Protein AF-A0AAN3V6C2-F1 (afdb_monomer_lite)

Foldseek 3Di:
DDDDDDPPPPPPPDPDPDDPPVVVVVVVLVVVVVVVPDDDDDDPVRLVVVLVPDPDPVVNVLSVCCVVPVDDPVQSVVDDPVQWDPDPDDTDGNRQDPVNVVVVVLVVVVVVPDVVVNVVVVVVVVVVVVVD

Structure (mmCIF, N/CA/C/O backbone):
data_AF-A0AAN3V6C2-F1
#
_entry.id   AF-A0AAN3V6C2-F1
#
loop_
_atom_site.group_PDB
_atom_site.id
_atom_site.type_symbol
_atom_site.label_atom_id
_atom_site.label_alt_id
_atom_site.label_comp_id
_atom_site.label_asym_id
_atom_site.label_entity_id
_atom_site.label_seq_id
_atom_site.pdbx_PDB_ins_code
_atom_site.Cartn_x
_atom_site.Cartn_y
_atom_site.Cartn_z
_atom_site.occupancy
_atom_site.B_iso_or_equiv
_atom_site.auth_seq_id
_atom_site.auth_comp_id
_atom_site.auth_asym_id
_atom_site.auth_atom_id
_atom_site.pdbx_PDB_model_num
ATOM 1 N N . MET A 1 1 ? -40.087 13.010 -11.598 1.00 37.81 1 MET A N 1
ATOM 2 C CA . MET A 1 1 ? -39.331 12.611 -12.803 1.00 37.81 1 MET A CA 1
ATOM 3 C C . MET A 1 1 ? -37.865 12.597 -12.416 1.00 37.81 1 MET A C 1
ATOM 5 O O . MET A 1 1 ? -37.228 13.639 -12.393 1.00 37.81 1 MET A O 1
ATOM 9 N N . SER A 1 2 ? -37.396 11.443 -11.947 1.00 39.56 2 SER A N 1
ATOM 10 C CA . SER A 1 2 ? -36.060 11.266 -11.377 1.00 39.56 2 SER A CA 1
ATOM 11 C C . SER A 1 2 ? -35.063 11.076 -12.516 1.00 39.56 2 SER A C 1
ATOM 13 O O . SER A 1 2 ? -35.148 10.092 -13.247 1.00 39.56 2 SER A O 1
ATOM 15 N N . GLY A 1 3 ? -34.177 12.053 -12.710 1.00 49.84 3 GLY A N 1
ATOM 16 C CA . GLY A 1 3 ? -33.123 11.996 -13.718 1.00 49.84 3 GLY A CA 1
ATOM 17 C C . GLY A 1 3 ? -32.099 10.922 -13.363 1.00 49.84 3 GLY A C 1
ATOM 18 O O . GLY A 1 3 ? -31.517 10.944 -12.280 1.00 49.84 3 GLY A O 1
ATOM 19 N N . LEU A 1 4 ? -31.907 9.974 -14.275 1.00 47.06 4 LEU A N 1
ATOM 20 C CA . LEU A 1 4 ? -30.852 8.971 -14.218 1.00 47.06 4 LEU A CA 1
ATOM 21 C C . LEU A 1 4 ? -29.512 9.672 -14.469 1.00 47.06 4 LEU A C 1
ATOM 23 O O . LEU A 1 4 ? -29.220 10.078 -15.592 1.00 47.06 4 LEU A O 1
ATOM 27 N N . ILE A 1 5 ? -28.714 9.840 -13.417 1.00 54.75 5 ILE A N 1
ATOM 28 C CA . ILE A 1 5 ? -27.334 10.312 -13.534 1.00 54.75 5 ILE A CA 1
ATOM 29 C C . ILE A 1 5 ? -26.531 9.172 -14.167 1.00 54.75 5 ILE A C 1
ATOM 31 O O . ILE A 1 5 ? -26.358 8.107 -13.576 1.00 54.75 5 ILE A O 1
ATOM 35 N N . SER A 1 6 ? -26.099 9.386 -15.408 1.00 35.94 6 SER A N 1
ATOM 36 C CA . SER A 1 6 ? -25.209 8.491 -16.141 1.00 35.94 6 SER A CA 1
ATOM 37 C C . SER A 1 6 ? -23.840 8.501 -15.456 1.00 35.94 6 SER A C 1
ATOM 39 O O . SER A 1 6 ? -23.137 9.504 -15.485 1.00 35.94 6 SER A O 1
ATOM 41 N N . TYR A 1 7 ? -23.443 7.392 -14.828 1.00 46.09 7 TYR A N 1
ATOM 42 C CA . TYR A 1 7 ? -22.144 7.239 -14.147 1.00 46.09 7 TYR A CA 1
ATOM 43 C C . TYR A 1 7 ? -20.935 7.179 -15.109 1.00 46.09 7 TYR A C 1
ATOM 45 O O . TYR A 1 7 ? -19.826 6.846 -14.699 1.00 46.09 7 TYR A O 1
ATOM 53 N N . SER A 1 8 ? -21.137 7.486 -16.391 1.00 42.88 8 SER A N 1
ATOM 54 C CA . SER A 1 8 ? -20.158 7.289 -17.467 1.00 42.88 8 SER A CA 1
ATOM 55 C C . SER A 1 8 ? -19.088 8.389 -17.550 1.00 42.88 8 SER A C 1
ATOM 57 O O . SER A 1 8 ? -18.106 8.225 -18.264 1.00 42.88 8 SER A O 1
ATOM 59 N N . GLU A 1 9 ? -19.265 9.514 -16.851 1.00 43.56 9 GLU A N 1
ATOM 60 C CA . GLU A 1 9 ? -18.503 10.751 -17.107 1.00 43.56 9 GLU A CA 1
ATOM 61 C C . GLU A 1 9 ? -17.333 11.029 -16.145 1.00 43.56 9 GLU A C 1
ATOM 63 O O . GLU A 1 9 ? -16.637 12.027 -16.300 1.00 43.56 9 GLU A O 1
ATOM 68 N N . LEU A 1 10 ? -17.036 10.141 -15.187 1.00 43.34 10 LEU A N 1
ATOM 69 C CA . LEU A 1 10 ? -15.905 10.319 -14.254 1.00 43.34 10 LEU A CA 1
ATOM 70 C C . LEU A 1 10 ? -14.641 9.517 -14.611 1.00 43.34 10 LEU A C 1
ATOM 72 O O . LEU A 1 10 ? -13.819 9.239 -13.741 1.00 43.34 10 LEU A O 1
ATOM 76 N N . GLN A 1 11 ? -14.432 9.177 -15.884 1.00 44.19 11 GLN A N 1
ATOM 77 C CA . GLN A 1 11 ? -13.120 8.733 -16.380 1.00 44.19 11 GLN A CA 1
ATOM 78 C C . GLN A 1 11 ? -12.490 9.784 -17.294 1.00 44.19 11 GLN A C 1
ATOM 80 O O . GLN A 1 11 ? -12.011 9.494 -18.387 1.00 44.19 11 GLN A O 1
ATOM 85 N N . GLN A 1 12 ? -12.448 11.031 -16.828 1.00 40.16 12 GLN A N 1
ATOM 86 C CA . GLN A 1 12 ? -11.500 11.994 -17.369 1.00 40.16 12 GLN A CA 1
ATOM 87 C C . GLN A 1 12 ? -10.127 11.663 -16.774 1.00 40.16 12 GLN A C 1
ATOM 89 O O . GLN A 1 12 ? -9.825 12.013 -15.634 1.00 40.16 12 GLN A O 1
ATOM 94 N N . SER A 1 13 ? -9.307 10.935 -17.530 1.00 48.28 13 SER A N 1
ATOM 95 C CA . SER A 1 13 ? -7.895 10.707 -17.224 1.00 48.28 13 SER A CA 1
ATOM 96 C C . SER A 1 13 ? -7.176 12.056 -17.203 1.00 48.28 13 SER A C 1
ATOM 98 O O . SER A 1 13 ? -6.705 12.531 -18.236 1.00 48.28 13 SER A O 1
ATOM 100 N N . ALA A 1 14 ? -7.143 12.715 -16.043 1.00 51.09 14 ALA A N 1
ATOM 101 C CA . ALA A 1 14 ? -6.354 13.921 -15.858 1.00 51.09 14 ALA A CA 1
ATOM 102 C C . ALA A 1 14 ? -4.897 13.598 -16.238 1.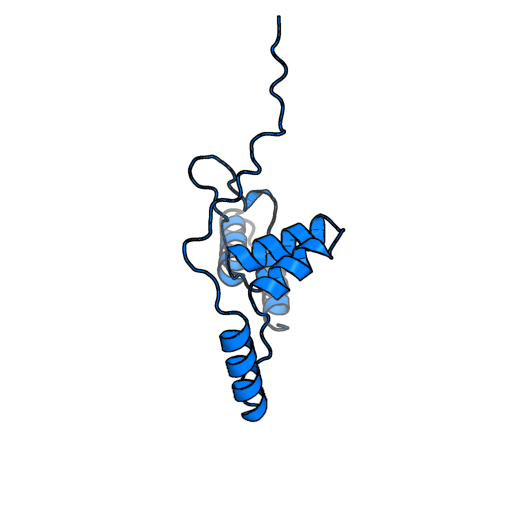00 51.09 14 ALA A C 1
ATOM 104 O O . ALA A 1 14 ? -4.360 12.596 -15.750 1.00 51.09 14 ALA A O 1
ATOM 105 N N . PRO A 1 15 ? -4.253 14.384 -17.120 1.00 49.00 15 PRO A N 1
ATOM 106 C CA . PRO A 1 15 ? -2.850 14.174 -17.429 1.00 49.00 15 PRO A CA 1
ATOM 107 C C . PRO A 1 15 ? -2.062 14.339 -16.129 1.00 49.00 15 PRO A C 1
ATOM 109 O O . PRO A 1 15 ? -2.103 15.391 -15.489 1.00 49.00 15 PRO A O 1
ATOM 112 N N . LEU A 1 16 ? -1.406 13.259 -15.699 1.00 55.44 16 LEU A N 1
ATOM 113 C CA . LEU A 1 16 ? -0.591 13.269 -14.492 1.00 55.44 16 LEU A CA 1
ATOM 114 C C . LEU A 1 16 ? 0.519 14.326 -14.674 1.00 55.44 16 LEU A C 1
ATOM 116 O O . LEU A 1 16 ? 1.190 14.302 -15.706 1.00 55.44 16 LEU A O 1
ATOM 120 N N . PRO A 1 17 ? 0.747 15.230 -13.701 1.00 60.03 17 PRO A N 1
ATOM 121 C CA . PRO A 1 17 ? 1.684 16.349 -13.847 1.00 60.03 17 PRO A CA 1
ATOM 122 C C . PRO A 1 17 ? 3.154 15.942 -14.048 1.00 60.03 17 PRO A C 1
ATOM 124 O O . PRO A 1 17 ? 3.994 16.793 -14.322 1.00 60.03 17 PRO A O 1
ATOM 127 N N . VAL A 1 18 ? 3.481 14.653 -13.924 1.00 60.00 18 VAL A N 1
ATOM 128 C CA . VAL A 1 18 ? 4.810 14.102 -14.186 1.00 60.00 18 VAL A CA 1
ATOM 129 C C . VAL A 1 18 ? 4.642 12.852 -15.042 1.00 60.00 18 VAL A C 1
ATOM 131 O O . VAL A 1 18 ? 4.146 11.827 -14.571 1.00 60.00 18 VAL A O 1
ATOM 134 N N . ALA A 1 19 ? 5.070 12.922 -16.303 1.00 65.31 19 ALA A N 1
ATOM 135 C CA . ALA A 1 19 ? 5.327 11.723 -17.083 1.00 65.31 19 ALA A CA 1
ATOM 136 C C . ALA A 1 19 ? 6.469 10.968 -16.390 1.00 65.31 19 ALA A C 1
ATOM 138 O O . ALA A 1 19 ? 7.598 11.453 -16.335 1.00 65.31 19 ALA A O 1
ATOM 139 N N . ILE A 1 20 ? 6.167 9.818 -15.787 1.00 70.69 20 ILE A N 1
ATOM 140 C CA . ILE A 1 20 ? 7.194 8.963 -15.192 1.00 70.69 20 ILE A CA 1
ATOM 141 C C . ILE A 1 20 ? 8.086 8.485 -16.338 1.00 70.69 20 ILE A C 1
ATOM 143 O O . ILE A 1 20 ? 7.620 7.744 -17.205 1.00 70.69 20 ILE A O 1
ATOM 147 N N . ASP A 1 21 ? 9.355 8.895 -16.334 1.00 84.44 21 ASP A N 1
ATOM 148 C CA . ASP A 1 21 ? 10.363 8.394 -17.267 1.00 84.44 21 ASP A CA 1
ATOM 149 C C . ASP A 1 21 ? 10.699 6.932 -16.925 1.00 84.44 21 ASP A C 1
ATOM 151 O O . ASP A 1 21 ? 11.639 6.602 -16.195 1.00 84.44 21 ASP A O 1
ATOM 155 N N . TYR A 1 22 ? 9.828 6.039 -17.391 1.00 83.88 22 TYR A N 1
ATOM 156 C CA . TYR A 1 22 ? 9.890 4.605 -17.152 1.00 83.88 22 TYR A CA 1
ATOM 157 C C . TYR A 1 22 ? 11.216 3.956 -17.586 1.00 83.88 22 TYR A C 1
ATOM 159 O O . TYR A 1 22 ? 11.762 3.189 -16.785 1.00 83.88 22 TYR A O 1
ATOM 167 N N . PRO A 1 23 ? 11.783 4.233 -18.782 1.00 86.50 23 PRO A N 1
ATOM 168 C CA . PRO A 1 23 ? 13.056 3.630 -19.170 1.00 86.50 23 PRO A CA 1
ATOM 169 C C . PRO A 1 23 ? 14.215 4.076 -18.268 1.00 86.50 23 PRO A C 1
ATOM 171 O O . PRO A 1 23 ? 15.048 3.240 -17.910 1.00 86.50 23 PRO A O 1
ATOM 174 N N . ALA A 1 24 ? 14.245 5.335 -17.818 1.00 88.44 24 ALA A N 1
ATOM 175 C CA . ALA A 1 24 ? 15.254 5.786 -16.859 1.00 88.44 24 ALA A CA 1
ATOM 176 C C . ALA A 1 24 ? 15.118 5.072 -15.505 1.00 88.44 24 ALA A C 1
ATOM 178 O O . ALA A 1 24 ? 16.104 4.574 -14.957 1.00 88.44 24 ALA A O 1
ATOM 179 N N . ALA A 1 25 ? 13.894 4.940 -14.984 1.00 88.00 25 ALA A N 1
ATOM 180 C CA . ALA A 1 25 ? 13.641 4.217 -13.736 1.00 88.00 25 ALA A CA 1
ATOM 181 C C . ALA A 1 25 ? 14.036 2.729 -13.825 1.00 88.00 25 ALA A C 1
ATOM 183 O O . ALA A 1 25 ? 14.572 2.160 -12.867 1.00 88.00 25 ALA A O 1
ATOM 184 N N . LEU A 1 26 ? 13.819 2.102 -14.986 1.00 88.94 26 LEU A N 1
ATOM 185 C CA . LEU A 1 26 ? 14.235 0.729 -15.259 1.00 88.94 26 LEU A CA 1
ATOM 186 C C . LEU A 1 26 ? 15.764 0.584 -15.258 1.00 88.94 26 LEU A C 1
ATOM 188 O O . LEU A 1 26 ? 16.280 -0.344 -14.630 1.00 88.94 26 LEU A O 1
ATOM 192 N N . ALA A 1 27 ? 16.478 1.505 -15.910 1.00 89.56 27 ALA A N 1
ATOM 193 C CA . ALA A 1 27 ? 17.938 1.516 -15.943 1.00 89.56 27 ALA A CA 1
ATOM 194 C C . ALA A 1 27 ? 18.534 1.686 -14.535 1.00 89.56 27 ALA A C 1
ATOM 196 O O . ALA A 1 27 ? 19.423 0.930 -14.143 1.00 89.56 27 ALA A O 1
ATOM 197 N N . LEU A 1 28 ? 17.989 2.605 -13.729 1.00 87.38 28 LEU A N 1
ATOM 198 C CA . LEU A 1 28 ? 18.416 2.804 -12.339 1.00 87.38 28 LEU A CA 1
ATOM 199 C C . LEU A 1 28 ? 18.220 1.546 -11.488 1.00 87.38 28 LEU A C 1
ATOM 201 O O . LEU A 1 28 ? 19.105 1.179 -10.715 1.00 87.38 28 LEU A O 1
ATOM 205 N N . ARG A 1 29 ? 17.098 0.838 -11.662 1.00 88.94 29 ARG A N 1
ATOM 206 C CA . ARG A 1 29 ? 16.872 -0.446 -10.987 1.00 88.94 29 ARG A CA 1
ATOM 207 C C . ARG A 1 29 ? 17.915 -1.482 -11.397 1.00 88.94 29 ARG A C 1
ATOM 209 O O . ARG A 1 29 ? 18.430 -2.186 -10.536 1.00 88.94 29 ARG A O 1
ATOM 216 N N . GLN A 1 30 ? 18.239 -1.583 -12.686 1.00 88.19 30 GLN A N 1
ATOM 217 C CA . GLN A 1 30 ? 19.270 -2.509 -13.166 1.00 88.19 30 GLN A CA 1
ATOM 218 C C . GLN A 1 30 ? 20.639 -2.184 -12.553 1.00 88.19 30 GLN A C 1
ATOM 220 O O . GLN A 1 30 ? 21.314 -3.086 -12.064 1.00 88.19 30 GLN A O 1
ATOM 225 N N . MET A 1 31 ? 21.005 -0.903 -12.475 1.00 87.50 31 MET A N 1
ATOM 226 C CA . MET A 1 31 ? 22.228 -0.460 -11.796 1.00 87.50 31 MET A CA 1
ATOM 227 C C . MET A 1 31 ? 22.221 -0.803 -10.297 1.00 87.50 31 MET A C 1
ATOM 229 O O . MET A 1 31 ? 23.219 -1.291 -9.767 1.00 87.50 31 MET A O 1
ATOM 233 N N . ALA A 1 32 ? 21.091 -0.607 -9.613 1.00 85.81 32 ALA A N 1
ATOM 234 C CA . ALA A 1 32 ? 20.943 -0.940 -8.196 1.00 85.81 32 ALA A CA 1
ATOM 235 C C . ALA A 1 32 ? 21.008 -2.456 -7.932 1.00 85.81 32 ALA A C 1
ATOM 237 O O . ALA A 1 32 ? 21.588 -2.886 -6.933 1.00 85.81 32 ALA A O 1
ATOM 238 N N . LEU A 1 33 ? 20.466 -3.278 -8.838 1.00 84.75 33 LEU A N 1
ATOM 239 C CA . LEU A 1 33 ? 20.546 -4.739 -8.758 1.00 84.75 33 LEU A CA 1
ATOM 240 C C . LEU A 1 33 ? 21.988 -5.242 -8.888 1.00 84.75 33 LEU A C 1
ATOM 242 O O . LEU A 1 33 ? 22.354 -6.178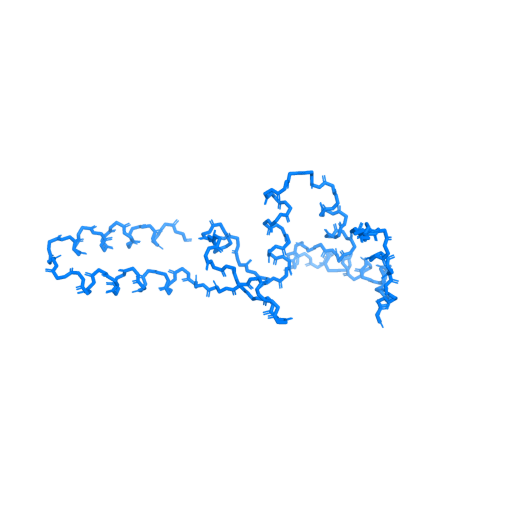 -8.181 1.00 84.75 33 LEU A O 1
ATOM 246 N N . ILE A 1 34 ? 22.815 -4.596 -9.720 1.00 85.38 34 ILE A N 1
ATOM 247 C CA . ILE A 1 34 ? 24.248 -4.918 -9.851 1.00 85.38 34 ILE A CA 1
ATOM 248 C C . ILE A 1 34 ? 24.987 -4.686 -8.525 1.00 85.38 34 ILE A C 1
ATOM 250 O O . ILE A 1 34 ? 25.882 -5.452 -8.176 1.00 85.38 34 ILE A O 1
ATOM 254 N N . GLN A 1 35 ? 24.600 -3.667 -7.749 1.00 80.75 35 GLN A N 1
ATOM 255 C CA . GLN A 1 35 ? 25.202 -3.412 -6.437 1.00 80.75 35 GLN A CA 1
ATOM 256 C C . GLN A 1 35 ? 24.769 -4.418 -5.360 1.00 80.75 35 GLN A C 1
ATOM 258 O O . GLN A 1 35 ? 25.454 -4.525 -4.344 1.00 80.75 35 GLN A O 1
ATOM 263 N N . GLY A 1 36 ? 23.645 -5.126 -5.535 1.00 75.88 36 GLY A N 1
ATOM 264 C CA . GLY A 1 36 ? 23.181 -6.216 -4.661 1.00 75.88 36 GLY A CA 1
ATOM 265 C C . GLY A 1 36 ? 22.822 -5.836 -3.215 1.00 75.88 36 GLY A C 1
ATOM 266 O O . GLY A 1 36 ? 22.365 -6.685 -2.456 1.00 75.88 36 GLY A O 1
ATOM 267 N N . LYS A 1 37 ? 23.018 -4.573 -2.818 1.00 77.38 37 LYS A N 1
ATOM 268 C CA . LYS A 1 37 ? 22.822 -4.074 -1.445 1.00 77.38 37 LYS A CA 1
ATOM 269 C C . LYS A 1 37 ? 21.411 -3.557 -1.166 1.00 77.38 37 LYS A C 1
ATOM 271 O O . LYS A 1 37 ? 21.073 -3.339 -0.007 1.00 77.38 37 LYS A O 1
ATOM 276 N N . LEU A 1 38 ? 20.608 -3.321 -2.203 1.00 79.50 38 LEU A N 1
ATOM 277 C CA . LEU A 1 38 ? 19.290 -2.702 -2.074 1.00 79.50 38 LEU A CA 1
ATOM 278 C C . LEU A 1 38 ? 18.177 -3.763 -2.159 1.00 79.50 38 LEU A C 1
ATOM 280 O O . LEU A 1 38 ? 18.254 -4.653 -3.012 1.00 79.50 38 LEU A O 1
ATOM 284 N N . PRO A 1 39 ? 17.132 -3.687 -1.313 1.00 80.25 39 PRO A N 1
ATOM 285 C CA . PRO A 1 39 ? 15.969 -4.552 -1.442 1.00 80.25 39 PRO A CA 1
ATOM 286 C C . PRO A 1 39 ? 15.288 -4.364 -2.801 1.00 80.25 39 PRO A C 1
ATOM 288 O O . PRO A 1 39 ? 15.275 -3.277 -3.377 1.00 80.25 39 PRO A O 1
ATOM 291 N N . LYS A 1 40 ? 14.694 -5.444 -3.312 1.00 85.56 40 LYS A N 1
ATOM 292 C CA . LYS A 1 40 ? 13.943 -5.433 -4.571 1.00 85.56 40 LYS A CA 1
ATOM 293 C C . LYS A 1 40 ? 12.664 -4.617 -4.383 1.00 85.56 40 LYS A C 1
ATOM 295 O O . LYS A 1 40 ? 11.854 -4.944 -3.521 1.00 85.56 40 LYS A O 1
ATOM 300 N N . TYR A 1 41 ? 12.482 -3.587 -5.202 1.00 85.06 41 TYR A N 1
ATOM 301 C CA . TYR A 1 41 ? 11.302 -2.725 -5.192 1.00 85.06 41 TYR A CA 1
ATOM 302 C C . TYR A 1 41 ? 10.585 -2.757 -6.547 1.00 85.06 41 TYR A C 1
ATOM 304 O O . TYR A 1 41 ? 11.193 -3.042 -7.584 1.00 85.06 41 TYR A O 1
ATOM 312 N N . LEU A 1 42 ? 9.281 -2.478 -6.518 1.00 84.50 42 LEU A N 1
ATOM 313 C CA . LEU A 1 42 ? 8.425 -2.379 -7.701 1.00 84.50 42 LEU A CA 1
ATOM 314 C C . LEU A 1 42 ? 8.332 -0.924 -8.165 1.00 84.50 42 LEU A C 1
ATOM 316 O O . LEU A 1 42 ? 8.300 -0.004 -7.347 1.00 84.50 42 LEU A O 1
ATOM 320 N N . LEU A 1 43 ? 8.273 -0.717 -9.479 1.00 87.50 43 LEU A N 1
ATOM 321 C CA . LEU A 1 43 ? 8.034 0.606 -10.061 1.00 87.50 43 LEU A CA 1
ATOM 322 C C . LEU A 1 43 ? 6.540 0.959 -10.015 1.00 87.50 43 LEU A C 1
ATOM 324 O O . LEU A 1 43 ? 5.688 0.075 -10.046 1.00 87.50 43 LEU A O 1
ATOM 328 N N . ALA A 1 44 ? 6.200 2.251 -10.019 1.00 84.25 44 ALA A N 1
ATOM 329 C CA . ALA A 1 44 ? 4.802 2.697 -9.962 1.00 84.25 44 ALA A CA 1
ATOM 330 C C . ALA A 1 44 ? 3.892 2.081 -11.058 1.00 84.25 44 ALA A C 1
ATOM 332 O O . ALA A 1 44 ? 2.785 1.649 -10.727 1.00 84.25 44 ALA A O 1
ATOM 333 N N . PRO A 1 45 ? 4.333 1.927 -12.327 1.00 84.00 45 PRO A N 1
ATOM 334 C CA . PRO A 1 45 ? 3.538 1.228 -13.341 1.00 84.00 45 PRO A CA 1
ATOM 335 C C . PRO A 1 45 ? 3.342 -0.265 -13.044 1.00 84.00 45 PRO A C 1
ATOM 337 O O . PRO A 1 45 ? 2.286 -0.816 -13.338 1.00 84.00 45 PRO A O 1
ATOM 340 N N . GLU A 1 46 ? 4.331 -0.917 -12.428 1.00 87.50 46 GLU A N 1
ATOM 341 C CA . GLU A 1 46 ? 4.257 -2.334 -12.052 1.00 87.50 46 GLU A CA 1
ATOM 342 C C . GLU A 1 46 ? 3.284 -2.542 -10.882 1.00 87.50 46 GLU A C 1
ATOM 344 O O . GLU A 1 46 ? 2.520 -3.503 -10.884 1.00 87.50 46 GLU A O 1
ATOM 349 N N . VAL A 1 47 ? 3.248 -1.615 -9.917 1.00 85.81 47 VAL A N 1
ATOM 350 C CA . VAL A 1 47 ? 2.269 -1.631 -8.816 1.00 85.81 47 VAL A CA 1
ATOM 351 C C . VAL A 1 47 ? 0.847 -1.397 -9.334 1.00 85.81 47 VAL A C 1
ATOM 353 O O . VAL A 1 47 ? -0.084 -2.089 -8.922 1.00 85.81 47 VAL A O 1
ATOM 356 N N . SER A 1 48 ? 0.673 -0.477 -10.286 1.00 84.00 48 SER A N 1
ATOM 357 C CA . SER A 1 48 ? -0.622 -0.247 -10.941 1.00 84.00 48 SER A CA 1
ATOM 358 C C . SER A 1 48 ? -1.099 -1.489 -11.706 1.00 84.00 48 SER A C 1
ATOM 360 O O . SER A 1 48 ? -2.243 -1.924 -11.554 1.00 84.00 48 SER A O 1
ATOM 362 N N . ALA A 1 49 ? -0.198 -2.131 -12.457 1.00 86.94 49 ALA A N 1
ATOM 363 C CA . ALA A 1 49 ? -0.485 -3.396 -13.124 1.00 86.94 49 ALA A CA 1
ATOM 364 C C . ALA A 1 49 ? -0.847 -4.499 -12.115 1.00 86.94 49 ALA A C 1
ATOM 366 O O . ALA A 1 49 ? -1.830 -5.210 -12.311 1.00 86.94 49 ALA A O 1
ATOM 367 N N . LEU A 1 50 ? -0.120 -4.606 -10.997 1.00 86.88 50 LEU A N 1
ATOM 368 C CA . LEU A 1 50 ? -0.423 -5.558 -9.926 1.00 86.88 50 LEU A CA 1
ATOM 369 C C . LEU A 1 50 ? -1.840 -5.355 -9.372 1.00 86.88 50 LEU A C 1
ATOM 371 O O . LEU A 1 50 ? -2.582 -6.321 -9.221 1.00 86.88 50 LEU A O 1
ATOM 375 N N . HIS A 1 51 ? -2.247 -4.109 -9.119 1.00 84.00 51 HIS A N 1
ATOM 376 C CA . HIS A 1 51 ? -3.612 -3.808 -8.683 1.00 84.00 51 HIS A CA 1
ATOM 377 C C . HIS A 1 51 ? -4.667 -4.244 -9.707 1.00 84.00 51 HIS A C 1
ATOM 379 O O . HIS A 1 51 ? -5.729 -4.732 -9.315 1.00 84.00 51 HIS A O 1
ATOM 385 N N . HIS A 1 52 ? -4.380 -4.097 -11.004 1.00 84.94 52 HIS A N 1
ATOM 386 C CA . HIS A 1 52 ? -5.270 -4.535 -12.077 1.00 84.94 52 HIS A CA 1
ATOM 387 C C . HIS A 1 52 ? -5.414 -6.065 -12.123 1.00 84.94 52 HIS A C 1
ATOM 389 O O . HIS A 1 52 ? -6.533 -6.570 -12.221 1.00 84.94 52 HIS A O 1
ATOM 395 N N . TYR A 1 53 ? -4.307 -6.802 -11.981 1.00 87.38 53 TYR A N 1
ATOM 396 C CA . TYR A 1 53 ? -4.283 -8.266 -12.073 1.00 87.38 53 TYR A CA 1
ATOM 397 C C . TYR A 1 53 ? -4.840 -9.004 -10.852 1.00 87.38 53 TYR A C 1
ATOM 399 O O . TYR A 1 53 ? -5.088 -10.201 -10.948 1.00 87.38 53 TYR A O 1
ATOM 407 N N . VAL A 1 54 ? -5.042 -8.339 -9.710 1.00 88.31 54 VAL A N 1
ATOM 408 C CA . VAL A 1 54 ? -5.626 -8.958 -8.509 1.00 88.31 54 VAL A CA 1
ATOM 409 C C . VAL A 1 54 ? -7.153 -8.831 -8.563 1.00 88.31 54 VAL A C 1
ATOM 411 O O . VAL A 1 54 ? -7.657 -7.727 -8.328 1.00 88.31 54 VAL A O 1
ATOM 414 N N . PRO A 1 55 ? -7.914 -9.907 -8.860 1.00 83.44 55 PRO A N 1
ATOM 415 C CA . PRO A 1 55 ? -9.374 -9.839 -8.945 1.00 83.44 55 PRO A CA 1
ATOM 416 C C . PRO A 1 55 ? -10.041 -9.810 -7.562 1.00 83.44 55 PRO A C 1
ATOM 418 O O . PRO A 1 55 ? -11.151 -9.303 -7.423 1.00 83.44 55 PRO A O 1
ATOM 421 N N . ASP A 1 56 ? -9.365 -10.325 -6.530 1.00 90.81 56 ASP A N 1
ATOM 422 C CA . ASP A 1 56 ? -9.903 -10.404 -5.174 1.00 90.81 56 ASP A CA 1
ATOM 423 C C . ASP A 1 56 ? -10.021 -9.017 -4.536 1.00 90.81 56 ASP A C 1
ATOM 425 O O . ASP A 1 56 ? -9.014 -8.354 -4.265 1.00 90.81 56 ASP A O 1
ATOM 429 N N . LEU A 1 57 ? -11.250 -8.613 -4.205 1.00 88.19 57 LEU A N 1
ATOM 430 C CA . LEU A 1 57 ? -11.535 -7.305 -3.609 1.00 88.19 57 LEU A CA 1
ATOM 431 C C . LEU A 1 57 ? -10.756 -7.074 -2.308 1.00 88.19 57 LEU A C 1
ATOM 433 O O . LEU A 1 57 ? -10.172 -6.010 -2.124 1.00 88.19 57 LEU A O 1
ATOM 437 N N . HIS A 1 58 ? -10.703 -8.073 -1.422 1.00 86.69 58 HIS A N 1
ATOM 438 C CA . HIS A 1 58 ? -10.007 -7.947 -0.139 1.00 86.69 58 HIS A CA 1
ATOM 439 C C . HIS A 1 58 ? -8.497 -7.732 -0.320 1.00 86.69 58 HIS A C 1
ATOM 441 O O . HIS A 1 58 ? -7.905 -6.861 0.314 1.00 86.69 58 HIS A O 1
ATOM 447 N N . ARG A 1 59 ? -7.874 -8.477 -1.242 1.00 88.19 59 ARG A N 1
ATOM 448 C CA . ARG A 1 59 ? -6.440 -8.347 -1.542 1.00 88.19 59 ARG A CA 1
ATOM 449 C C . ARG A 1 59 ? -6.142 -7.018 -2.227 1.00 88.19 59 ARG A C 1
ATOM 451 O O . ARG A 1 59 ? -5.171 -6.357 -1.876 1.00 88.19 59 ARG A O 1
ATOM 458 N N . ARG A 1 60 ? -7.007 -6.591 -3.151 1.00 88.50 60 ARG A N 1
ATOM 459 C CA . ARG A 1 60 ? -6.909 -5.286 -3.812 1.00 88.50 60 ARG A CA 1
ATOM 460 C C . ARG A 1 60 ? -7.044 -4.136 -2.811 1.00 88.50 60 ARG A C 1
ATOM 462 O O . ARG A 1 60 ? -6.271 -3.188 -2.882 1.00 88.50 60 ARG A O 1
ATOM 469 N N . MET A 1 61 ? -7.968 -4.235 -1.855 1.00 88.81 61 MET A N 1
ATOM 470 C CA . MET A 1 61 ? -8.147 -3.247 -0.787 1.00 88.81 61 MET A CA 1
ATOM 471 C C . MET A 1 61 ? -6.926 -3.176 0.136 1.00 88.81 61 MET A C 1
ATOM 473 O O . MET A 1 61 ? -6.479 -2.080 0.473 1.00 88.81 61 MET A O 1
ATOM 477 N N . LEU A 1 62 ? -6.356 -4.325 0.514 1.00 88.38 62 LEU A N 1
ATOM 478 C CA . LEU A 1 62 ? -5.134 -4.380 1.315 1.00 88.38 62 LEU A CA 1
ATOM 479 C C . LEU A 1 62 ? -3.960 -3.718 0.582 1.00 88.38 62 LEU A C 1
ATOM 481 O O . LEU A 1 62 ? -3.308 -2.846 1.147 1.00 88.38 62 LEU A O 1
ATOM 485 N N . LEU A 1 63 ? -3.729 -4.082 -0.684 1.00 88.38 63 LEU A N 1
ATOM 486 C CA . LEU A 1 63 ? -2.668 -3.499 -1.512 1.00 88.38 63 LEU A CA 1
ATOM 487 C C . LEU A 1 63 ? -2.857 -1.991 -1.712 1.00 88.38 63 LEU A C 1
ATOM 489 O O . LEU A 1 63 ? -1.907 -1.232 -1.551 1.00 88.38 63 LEU A O 1
ATOM 493 N N . ALA A 1 64 ? -4.088 -1.542 -1.967 1.00 87.75 64 ALA A N 1
ATOM 494 C CA . ALA A 1 64 ? -4.409 -0.121 -2.059 1.00 87.75 64 ALA A CA 1
ATOM 495 C C . ALA A 1 64 ? -4.152 0.623 -0.752 1.00 87.75 64 ALA A C 1
ATOM 497 O O . ALA A 1 64 ? -3.588 1.712 -0.772 1.00 87.75 64 ALA A O 1
ATOM 498 N N . THR A 1 65 ? -4.509 0.028 0.383 1.00 88.69 65 THR A N 1
ATOM 499 C CA . THR A 1 65 ? -4.240 0.628 1.692 1.00 88.69 65 THR A CA 1
ATOM 500 C C . THR A 1 65 ? -2.737 0.734 1.934 1.00 88.69 65 THR A C 1
ATOM 502 O O . THR A 1 65 ? -2.261 1.813 2.264 1.00 88.69 65 THR A O 1
ATOM 505 N N . LEU A 1 66 ? -1.984 -0.343 1.687 1.00 88.56 66 LEU A N 1
ATOM 506 C CA . LEU A 1 66 ? -0.523 -0.367 1.806 1.00 88.56 66 LEU A CA 1
ATOM 507 C C . LEU A 1 66 ? 0.144 0.690 0.923 1.00 88.56 66 LEU A C 1
ATOM 509 O O . LEU A 1 66 ? 1.013 1.415 1.396 1.00 88.56 66 LEU A O 1
ATOM 513 N N . TRP A 1 67 ? -0.272 0.797 -0.338 1.00 86.31 67 TRP A N 1
ATOM 514 C CA . TRP A 1 67 ? 0.291 1.759 -1.282 1.00 86.31 67 TRP A CA 1
ATOM 515 C C . TRP A 1 67 ? -0.036 3.210 -0.914 1.00 86.31 67 TRP A C 1
ATOM 517 O O . TRP A 1 67 ? 0.816 4.084 -1.031 1.00 86.31 67 TRP A O 1
ATOM 527 N N . ASN A 1 68 ? -1.256 3.469 -0.438 1.00 86.31 68 ASN A N 1
ATOM 528 C CA . ASN A 1 68 ? -1.702 4.824 -0.123 1.00 86.31 68 ASN A CA 1
ATOM 529 C C . ASN A 1 68 ? -1.164 5.343 1.220 1.00 86.31 68 ASN A C 1
ATOM 531 O O . ASN A 1 68 ? -0.984 6.549 1.365 1.00 86.31 68 ASN A O 1
ATOM 535 N N . THR A 1 69 ? -0.932 4.470 2.208 1.00 83.81 69 THR A N 1
ATOM 536 C CA . THR A 1 69 ? -0.512 4.882 3.563 1.00 83.81 69 THR A CA 1
ATOM 537 C C . THR A 1 69 ? 0.899 4.446 3.950 1.00 83.81 69 THR A C 1
ATOM 539 O O . THR A 1 69 ? 1.376 4.856 5.005 1.00 83.81 69 THR A O 1
ATOM 542 N N . TYR A 1 70 ? 1.576 3.644 3.122 1.00 85.94 70 TYR A N 1
ATOM 543 C CA . TYR A 1 70 ? 2.914 3.094 3.387 1.00 85.94 70 TYR A CA 1
ATOM 544 C C . TYR A 1 70 ? 3.028 2.366 4.739 1.00 85.94 70 TYR A C 1
ATOM 546 O O . TYR A 1 70 ? 4.072 2.386 5.391 1.00 85.94 70 TYR A O 1
ATOM 554 N N . ILE A 1 71 ? 1.942 1.727 5.180 1.00 85.75 71 ILE A N 1
ATOM 555 C CA . ILE A 1 71 ? 1.884 1.013 6.458 1.00 85.75 71 ILE A CA 1
ATOM 556 C C . ILE A 1 71 ? 2.609 -0.345 6.397 1.00 85.75 71 ILE A C 1
ATOM 558 O O . ILE A 1 71 ? 2.639 -1.016 5.366 1.00 85.75 71 ILE A O 1
ATOM 562 N N . CYS A 1 72 ? 3.164 -0.796 7.525 1.00 85.19 72 CYS A N 1
ATOM 563 C CA . CYS A 1 72 ? 3.699 -2.150 7.664 1.00 85.19 72 CYS A CA 1
ATOM 564 C C . CYS A 1 72 ? 2.590 -3.211 7.581 1.00 85.19 72 CYS A C 1
ATOM 566 O O . CYS A 1 72 ? 1.518 -3.055 8.167 1.00 85.19 72 CYS A O 1
ATOM 568 N N . ILE A 1 73 ? 2.875 -4.346 6.936 1.00 86.00 73 ILE A N 1
ATOM 569 C CA . ILE A 1 73 ? 1.896 -5.426 6.715 1.00 86.00 73 ILE A CA 1
ATOM 570 C C . ILE A 1 73 ? 1.235 -5.929 8.009 1.00 86.00 73 ILE A C 1
ATOM 572 O O . ILE A 1 73 ? 0.025 -6.131 8.044 1.00 86.00 73 ILE A O 1
ATOM 576 N N . ASN A 1 74 ? 2.002 -6.061 9.093 1.00 85.81 74 ASN A N 1
ATOM 577 C CA . ASN A 1 74 ? 1.489 -6.537 10.381 1.00 85.81 74 ASN A CA 1
ATOM 578 C C . ASN A 1 74 ? 0.474 -5.563 10.994 1.00 85.81 74 ASN A C 1
ATOM 580 O O . ASN A 1 74 ? -0.477 -5.981 11.649 1.00 85.81 74 ASN A O 1
ATOM 584 N N . GLU A 1 75 ? 0.659 -4.263 10.769 1.00 82.25 75 GLU A N 1
ATOM 585 C CA . GLU A 1 75 ? -0.281 -3.240 11.220 1.00 82.25 75 GLU A CA 1
ATOM 586 C C . GLU A 1 75 ? -1.489 -3.167 10.284 1.00 82.25 75 GLU A C 1
ATOM 588 O O . GLU A 1 75 ? -2.614 -3.029 10.759 1.00 82.25 75 GLU A O 1
ATOM 593 N N . ALA A 1 76 ? -1.273 -3.350 8.977 1.00 85.44 76 ALA A N 1
ATOM 594 C CA . ALA A 1 76 ? -2.329 -3.377 7.970 1.00 85.44 76 ALA A CA 1
ATOM 595 C C . ALA A 1 76 ? -3.335 -4.507 8.218 1.00 85.44 76 ALA A C 1
ATOM 597 O O . ALA A 1 76 ? -4.539 -4.288 8.138 1.00 85.44 76 ALA A O 1
ATOM 598 N N . LEU A 1 77 ? -2.848 -5.702 8.565 1.00 84.69 77 LEU A N 1
ATOM 599 C CA . LEU A 1 77 ? -3.689 -6.861 8.878 1.00 84.69 77 LEU A CA 1
ATOM 600 C C . LEU A 1 77 ? -4.523 -6.669 10.146 1.00 84.69 77 LEU A C 1
ATOM 602 O O . LEU A 1 77 ? -5.566 -7.297 10.299 1.00 84.69 77 LEU A O 1
ATOM 606 N N . ALA A 1 78 ? -4.069 -5.810 11.056 1.00 83.56 78 ALA A N 1
ATOM 607 C CA . ALA A 1 78 ? -4.805 -5.492 12.264 1.00 83.56 78 ALA A CA 1
ATOM 608 C C . ALA A 1 78 ? -5.859 -4.390 12.034 1.00 83.56 78 ALA A C 1
ATOM 610 O O . ALA A 1 78 ? -6.668 -4.141 12.931 1.00 83.56 78 ALA A O 1
ATOM 611 N N . LEU A 1 79 ? -5.856 -3.701 10.885 1.00 83.44 79 LEU A N 1
ATOM 612 C CA . LEU A 1 79 ? -6.828 -2.647 10.594 1.00 83.44 79 LEU A CA 1
ATOM 613 C C . LEU A 1 79 ? -8.242 -3.215 10.490 1.00 83.44 79 LEU A C 1
ATOM 615 O O . LEU A 1 79 ? -8.497 -4.253 9.883 1.00 83.44 79 LEU A O 1
ATOM 619 N N . THR A 1 80 ? -9.175 -2.478 11.071 1.00 82.62 80 THR A N 1
ATOM 620 C CA . THR A 1 80 ? -10.606 -2.775 11.035 1.00 82.62 80 THR A CA 1
ATOM 621 C C . THR A 1 80 ? -11.350 -1.654 10.325 1.00 82.62 80 THR A C 1
ATOM 623 O O . THR A 1 80 ? -10.818 -0.559 10.158 1.00 82.62 80 THR A O 1
ATOM 626 N N . LEU A 1 81 ? -12.601 -1.893 9.922 1.00 80.62 81 LEU A N 1
ATOM 627 C CA . LEU A 1 81 ? -13.406 -0.881 9.227 1.00 80.62 81 LEU A CA 1
ATOM 628 C C . LEU A 1 81 ? -13.557 0.419 10.041 1.00 80.62 81 LEU A C 1
ATOM 630 O O . LEU A 1 81 ? -13.598 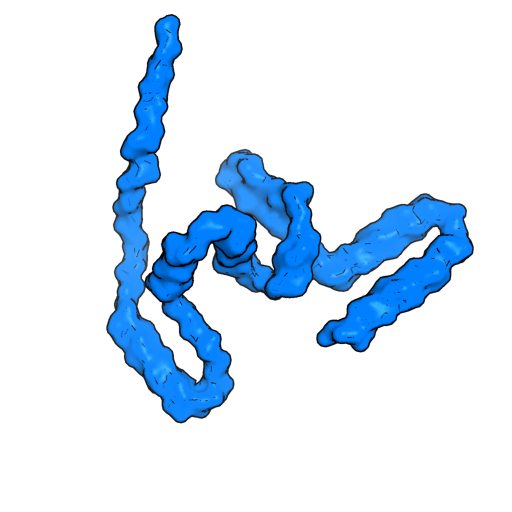1.494 9.455 1.00 80.62 81 LEU A O 1
ATOM 634 N N . SER A 1 82 ? -13.578 0.339 11.378 1.00 84.00 82 SER A N 1
ATOM 635 C CA . SER A 1 82 ? -13.660 1.513 12.261 1.00 84.00 82 SER A CA 1
ATOM 636 C C . SER A 1 82 ? -12.424 2.413 12.227 1.00 84.00 82 SER A C 1
ATOM 638 O O . SER A 1 82 ? -12.497 3.547 12.690 1.00 84.00 82 SER A O 1
ATOM 640 N N . ASP A 1 83 ? -11.303 1.924 11.695 1.00 85.56 83 ASP A N 1
ATOM 641 C CA . ASP A 1 83 ? -10.070 2.701 11.551 1.00 85.56 83 ASP A CA 1
ATOM 642 C C . ASP A 1 83 ? -10.090 3.586 10.285 1.00 85.56 83 ASP A C 1
ATOM 644 O O . ASP A 1 83 ? -9.221 4.444 10.118 1.00 85.56 83 ASP A O 1
ATOM 648 N N . PHE A 1 84 ? -11.073 3.406 9.392 1.00 85.06 84 PHE A N 1
ATOM 649 C CA . PHE A 1 84 ? -11.217 4.177 8.157 1.00 85.06 84 PHE A CA 1
ATOM 650 C C . PHE A 1 84 ? -12.284 5.262 8.313 1.00 85.06 84 PHE A C 1
ATOM 652 O O . PHE A 1 84 ? -13.471 4.974 8.458 1.00 85.06 84 PHE A O 1
ATOM 659 N N . SER A 1 85 ? -11.873 6.525 8.203 1.00 86.62 85 SER A N 1
ATOM 660 C CA . SER A 1 85 ? -12.792 7.649 8.048 1.00 86.62 85 SER A CA 1
ATOM 661 C C . SER A 1 85 ? -12.845 8.031 6.575 1.00 86.62 85 SER A C 1
ATOM 663 O O . SER A 1 85 ? -11.930 8.664 6.053 1.00 86.62 85 SER A O 1
ATOM 665 N N . LEU A 1 86 ? -13.909 7.620 5.886 1.00 83.81 86 LEU A N 1
ATOM 666 C CA . LEU A 1 86 ? -14.117 7.902 4.459 1.00 83.81 86 LEU A CA 1
ATOM 667 C C . LEU A 1 86 ? -15.019 9.124 4.224 1.00 83.81 86 LEU A C 1
ATOM 669 O O . LEU A 1 86 ? -15.634 9.256 3.168 1.00 83.81 86 LEU A O 1
ATOM 673 N N . VAL A 1 87 ? -15.127 10.009 5.218 1.00 85.62 87 VAL A N 1
ATOM 674 C CA . VAL A 1 87 ? -15.994 11.188 5.143 1.00 85.62 87 VAL A CA 1
ATOM 675 C C . VAL A 1 87 ? -15.301 12.284 4.314 1.00 85.62 87 VAL A C 1
ATOM 677 O O . VAL A 1 87 ? -14.158 12.637 4.613 1.00 85.62 87 VAL A O 1
ATOM 680 N N . PRO A 1 88 ? -15.959 12.844 3.280 1.00 82.44 88 PRO A N 1
ATOM 681 C CA . PRO A 1 88 ? -15.448 14.008 2.551 1.00 82.44 88 PRO A CA 1
ATOM 682 C C . PRO A 1 88 ? -15.221 15.213 3.488 1.00 82.44 88 PRO A C 1
ATOM 684 O O . PRO A 1 88 ? -15.940 15.340 4.479 1.00 82.44 88 PRO A O 1
ATOM 687 N N . PRO A 1 89 ? -14.289 16.145 3.197 1.00 83.88 89 PRO A N 1
ATOM 688 C CA . PRO A 1 89 ? -13.505 16.288 1.964 1.00 83.88 89 PRO A CA 1
ATOM 689 C C . PRO A 1 89 ? -12.185 15.502 1.939 1.00 83.88 89 PRO A C 1
ATOM 691 O O . PRO A 1 89 ? -11.608 15.341 0.867 1.00 83.88 89 PRO A O 1
ATOM 694 N N . TYR A 1 90 ? -11.715 15.001 3.086 1.00 83.69 90 TYR A N 1
ATOM 695 C CA . TYR A 1 90 ? -10.420 14.326 3.197 1.00 83.69 90 TYR A CA 1
ATOM 696 C C . TYR A 1 90 ? -10.554 13.006 3.957 1.00 83.69 90 TYR A C 1
ATOM 698 O O . TYR A 1 90 ? -10.583 13.010 5.191 1.00 83.69 90 TYR A O 1
ATOM 706 N N . PRO A 1 91 ? -10.621 11.871 3.245 1.00 85.44 91 PRO A N 1
ATOM 707 C CA . PRO A 1 91 ? -10.617 10.574 3.894 1.00 85.44 91 PRO A CA 1
ATOM 708 C C . PRO A 1 91 ? -9.248 10.304 4.531 1.00 85.44 91 PRO A C 1
ATOM 710 O O . PRO A 1 91 ? -8.208 10.605 3.943 1.00 85.44 91 PRO A O 1
ATOM 713 N N . PHE A 1 92 ? -9.236 9.708 5.721 1.00 85.94 92 PHE A N 1
ATOM 714 C CA . PHE A 1 92 ? -8.007 9.333 6.420 1.00 85.94 92 PHE A CA 1
ATOM 715 C C . PHE A 1 92 ? -8.142 7.974 7.106 1.00 85.94 92 PHE A C 1
ATOM 717 O O . PHE A 1 92 ? -9.240 7.509 7.419 1.00 85.94 92 PHE A O 1
ATOM 724 N N . VAL A 1 93 ? -6.997 7.340 7.354 1.00 85.94 93 VAL A N 1
ATOM 725 C CA . VAL A 1 93 ? -6.911 6.061 8.062 1.00 85.94 93 VAL A CA 1
ATOM 726 C C . VAL A 1 93 ? -6.190 6.290 9.380 1.00 85.94 93 VAL A C 1
ATOM 728 O O . VAL A 1 93 ? -5.084 6.832 9.406 1.00 85.94 93 VAL A O 1
ATOM 731 N N . GLN A 1 94 ? -6.810 5.889 10.485 1.00 84.94 94 GLN A N 1
ATOM 732 C CA . GLN A 1 94 ? -6.200 5.994 11.799 1.00 84.94 94 GLN A CA 1
ATOM 733 C C . GLN A 1 94 ? -5.279 4.798 12.046 1.00 84.94 94 GLN A C 1
ATOM 735 O O . GLN A 1 94 ? -5.710 3.688 12.354 1.00 84.94 94 GLN A O 1
ATOM 740 N N . LEU A 1 95 ? -3.976 5.046 11.947 1.00 81.31 95 LEU A N 1
ATOM 741 C CA . LEU A 1 95 ? -2.962 4.037 12.211 1.00 81.31 95 LEU A CA 1
ATOM 742 C C . LEU A 1 95 ? -2.599 4.057 13.691 1.00 81.31 95 LEU A C 1
ATOM 744 O O . LEU A 1 95 ? -1.931 4.966 14.178 1.00 81.31 95 LEU A O 1
ATOM 748 N N . ALA A 1 96 ? -3.056 3.046 14.420 1.00 70.88 96 ALA A N 1
ATOM 749 C CA . ALA A 1 96 ? -2.555 2.782 15.757 1.00 70.88 96 ALA A CA 1
ATOM 750 C C . ALA A 1 96 ? -1.441 1.746 15.645 1.00 70.88 96 ALA A C 1
ATOM 752 O O . ALA A 1 96 ? -1.714 0.586 15.324 1.00 70.88 96 ALA A O 1
ATOM 753 N N . THR A 1 97 ? -0.210 2.168 15.933 1.00 71.69 97 THR A N 1
ATOM 754 C CA . THR A 1 97 ? 0.941 1.256 15.987 1.00 71.69 97 THR A CA 1
ATOM 755 C C . THR A 1 97 ? 0.661 0.114 16.962 1.00 71.69 97 THR A C 1
ATOM 757 O O . THR A 1 97 ? -0.073 0.293 17.944 1.00 71.69 97 THR A O 1
ATOM 760 N N . LEU A 1 98 ? 1.264 -1.059 16.750 1.00 65.88 98 LEU A N 1
ATOM 761 C CA . LEU A 1 98 ? 1.066 -2.220 17.639 1.00 65.88 98 LEU A CA 1
ATOM 762 C C . LEU A 1 98 ? 1.281 -1.864 19.124 1.00 65.88 98 LEU A C 1
ATOM 764 O O . LEU A 1 98 ? 0.511 -2.276 19.995 1.00 65.88 98 LEU A O 1
ATOM 768 N N . LYS A 1 99 ? 2.259 -0.994 19.408 1.00 65.12 99 LYS A N 1
ATOM 769 C CA . LYS A 1 99 ? 2.538 -0.466 20.753 1.00 65.12 99 LYS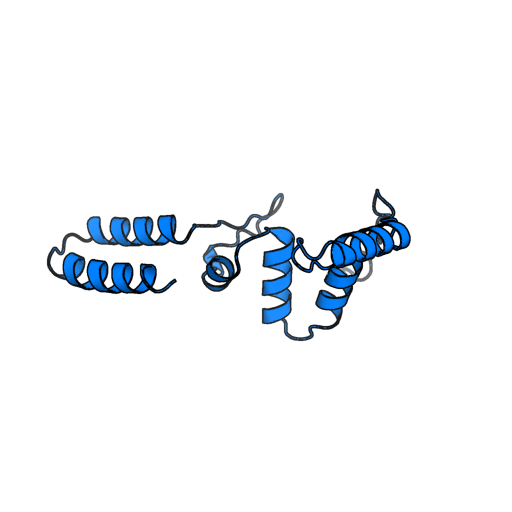 A CA 1
ATOM 770 C C . LYS A 1 99 ? 1.407 0.415 21.300 1.00 65.12 99 LYS A C 1
ATOM 772 O O . LYS A 1 99 ? 1.053 0.308 22.473 1.00 65.12 99 LYS A O 1
ATOM 777 N N . GLN A 1 100 ? 0.816 1.276 20.472 1.00 69.06 100 GLN A N 1
ATOM 778 C CA . GLN A 1 100 ? -0.312 2.124 20.873 1.00 69.06 100 GLN A CA 1
ATOM 779 C C . GLN A 1 100 ? -1.592 1.316 21.096 1.00 69.06 100 GLN A C 1
ATOM 781 O O . GLN A 1 100 ? -2.350 1.626 22.015 1.00 69.06 100 GLN A O 1
ATOM 786 N N . ARG A 1 101 ? -1.817 0.252 20.317 1.00 64.44 101 ARG A N 1
ATOM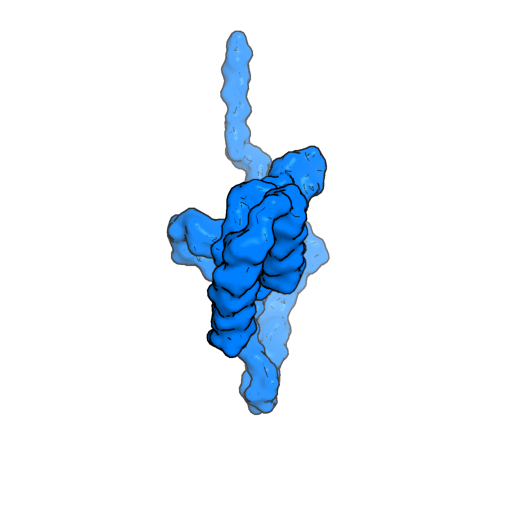 787 C CA . ARG A 1 101 ? -2.953 -0.660 20.514 1.00 64.44 101 ARG A CA 1
ATOM 788 C C . ARG A 1 101 ? -2.837 -1.418 21.829 1.00 64.44 101 ARG A C 1
ATOM 790 O O . ARG A 1 101 ? -3.786 -1.394 22.608 1.00 64.44 101 ARG A O 1
ATOM 797 N N . ALA A 1 102 ? -1.664 -1.983 22.130 1.00 64.69 102 ALA A N 1
ATOM 798 C CA . ALA A 1 102 ? -1.404 -2.613 23.424 1.00 64.69 102 ALA A CA 1
ATOM 799 C C . ALA A 1 102 ? -1.683 -1.641 24.584 1.00 64.69 102 ALA A C 1
ATOM 801 O O . ALA A 1 102 ? -2.377 -1.990 25.535 1.00 64.69 102 ALA A O 1
ATOM 802 N N . LYS A 1 103 ? -1.240 -0.383 24.466 1.00 69.06 103 LYS A N 1
ATOM 803 C CA . LYS A 1 103 ? -1.494 0.652 25.476 1.00 69.06 103 LYS A CA 1
ATOM 804 C C . LYS A 1 103 ? -2.979 1.005 25.619 1.00 69.06 103 LYS A C 1
ATOM 806 O O . LYS A 1 103 ? -3.445 1.145 26.742 1.00 69.06 103 LYS A O 1
ATOM 811 N N . LYS A 1 104 ? -3.732 1.128 24.519 1.00 67.88 104 LYS A N 1
ATOM 812 C CA . LYS A 1 104 ? -5.179 1.424 24.545 1.00 67.88 104 LYS A CA 1
ATOM 813 C C . LYS A 1 104 ? -5.980 0.286 25.178 1.00 67.88 104 LYS A C 1
ATOM 815 O O . LYS A 1 104 ? -6.908 0.546 25.932 1.00 67.88 104 LYS A O 1
ATOM 820 N N . VAL A 1 105 ? -5.588 -0.956 24.906 1.00 65.00 105 VAL A N 1
ATOM 821 C CA . VAL A 1 105 ? -6.161 -2.157 25.521 1.00 65.00 105 VAL A CA 1
ATOM 822 C C . VAL A 1 105 ? -5.868 -2.176 27.023 1.00 65.00 105 VAL A C 1
ATOM 824 O O . VAL A 1 105 ? -6.793 -2.286 27.821 1.00 65.00 105 VAL A O 1
ATOM 827 N N . ILE A 1 106 ? -4.608 -1.975 27.420 1.00 64.94 106 ILE A N 1
ATOM 828 C CA . ILE A 1 106 ? -4.220 -1.864 28.834 1.00 64.94 106 ILE A CA 1
ATOM 829 C C . ILE A 1 106 ? -4.988 -0.729 29.524 1.00 64.94 106 ILE A C 1
ATOM 831 O O . ILE A 1 106 ? -5.450 -0.922 30.641 1.00 64.94 106 ILE A O 1
ATOM 835 N N . GLN A 1 107 ? -5.178 0.419 28.865 1.00 68.12 107 GLN A N 1
ATOM 836 C CA . GLN A 1 107 ? -5.916 1.557 29.418 1.00 68.12 107 GLN A CA 1
ATOM 837 C C . GLN A 1 107 ? -7.409 1.251 29.591 1.00 68.12 107 GLN A C 1
ATOM 839 O O . GLN A 1 107 ? -7.930 1.412 30.688 1.00 68.12 107 GLN A O 1
ATOM 844 N N . ALA A 1 108 ? -8.076 0.730 28.557 1.00 65.44 108 ALA A N 1
ATOM 845 C CA . ALA A 1 108 ? -9.485 0.338 28.634 1.00 65.44 108 ALA A CA 1
ATOM 846 C C . ALA A 1 108 ? -9.732 -0.731 29.718 1.00 65.44 108 ALA A C 1
ATOM 848 O O . ALA A 1 108 ? -10.795 -0.765 30.338 1.00 65.44 108 ALA A O 1
ATOM 849 N N . PHE A 1 109 ? -8.739 -1.586 29.983 1.00 60.72 109 PHE A N 1
ATOM 850 C CA . PHE A 1 109 ? -8.797 -2.567 31.065 1.00 60.72 109 PHE A CA 1
ATOM 851 C C . PHE A 1 109 ? -8.384 -2.018 32.434 1.00 60.72 109 PHE A C 1
ATOM 853 O O . PHE A 1 109 ? -8.901 -2.504 33.434 1.00 60.72 109 PHE A O 1
ATOM 860 N N . ALA A 1 110 ? -7.512 -1.010 32.513 1.00 61.91 110 ALA A N 1
ATOM 861 C CA . ALA A 1 110 ? -7.222 -0.294 33.755 1.00 61.91 110 ALA A CA 1
ATOM 862 C C . ALA A 1 110 ? -8.456 0.476 34.251 1.00 61.91 110 ALA A C 1
ATOM 864 O O . ALA A 1 110 ? -8.716 0.518 35.455 1.00 61.91 110 ALA A O 1
ATOM 865 N N . ASP A 1 111 ? -9.254 1.000 33.319 1.00 60.72 111 ASP A N 1
ATOM 866 C CA . ASP A 1 111 ? -10.539 1.638 33.606 1.00 60.72 111 ASP A CA 1
ATOM 867 C C . ASP A 1 111 ? -11.577 0.599 34.102 1.00 60.72 111 ASP A C 1
ATOM 869 O O . ASP A 1 111 ? -12.419 0.890 34.956 1.00 60.72 111 ASP A O 1
ATOM 873 N N . HIS A 1 112 ? -11.470 -0.662 33.657 1.00 60.16 112 HIS A N 1
ATOM 874 C CA . HIS A 1 112 ? -12.251 -1.793 34.162 1.00 60.16 112 HIS A CA 1
ATOM 875 C C . HIS A 1 112 ? -11.602 -2.400 35.425 1.00 60.16 112 HIS A C 1
ATOM 877 O O . HIS A 1 112 ? -10.844 -3.365 35.365 1.00 60.16 112 HIS A O 1
ATOM 883 N N . LYS A 1 113 ? -11.945 -1.835 36.591 1.00 57.47 113 LYS A N 1
ATOM 884 C CA . LYS A 1 113 ? -11.468 -2.092 37.974 1.00 57.47 113 LYS A CA 1
ATOM 885 C C . LYS A 1 113 ? -11.492 -3.565 38.470 1.00 57.47 113 LYS A C 1
ATOM 887 O O . LYS A 1 113 ? -12.053 -3.851 39.526 1.00 57.47 113 LYS A O 1
ATOM 892 N N . ASN A 1 114 ? -10.892 -4.524 37.759 1.00 58.00 114 ASN A N 1
ATOM 893 C CA . ASN A 1 114 ? -10.819 -5.931 38.164 1.00 58.00 114 ASN A CA 1
ATOM 894 C C . ASN A 1 114 ? -9.364 -6.467 38.144 1.00 58.00 114 ASN A C 1
ATOM 896 O O . ASN A 1 114 ? -8.858 -6.900 37.103 1.00 58.00 114 ASN A O 1
ATOM 900 N N . PRO A 1 115 ? -8.670 -6.474 39.299 1.00 59.12 115 PRO A N 1
ATOM 901 C CA . PRO A 1 115 ? -7.219 -6.670 39.385 1.00 59.12 115 PRO A CA 1
ATOM 902 C C . PRO A 1 115 ? -6.736 -8.101 39.087 1.00 59.12 115 PRO A C 1
ATOM 904 O O . PRO A 1 115 ? -5.539 -8.309 38.884 1.00 59.12 115 PRO A O 1
ATOM 907 N N . ARG A 1 116 ? -7.633 -9.100 39.042 1.00 59.97 116 ARG A N 1
ATOM 908 C CA . ARG A 1 116 ? -7.276 -10.492 38.701 1.00 59.97 116 ARG A CA 1
ATOM 909 C C . ARG A 1 116 ? -7.176 -10.737 37.195 1.00 59.97 116 ARG A C 1
ATOM 911 O O . ARG A 1 116 ? -6.324 -11.511 36.779 1.00 59.97 116 ARG A O 1
ATOM 918 N N . SER A 1 117 ? -7.978 -10.042 36.388 1.00 55.56 117 SER A N 1
ATOM 919 C CA . SER A 1 117 ? -7.937 -10.152 34.921 1.00 55.56 117 SER A CA 1
ATOM 920 C C . SER A 1 117 ? -6.649 -9.536 34.354 1.00 55.56 117 SER A C 1
ATOM 922 O O . SER A 1 117 ? -5.984 -10.112 33.495 1.00 55.56 117 SER A O 1
ATOM 924 N N . MET A 1 118 ? -6.210 -8.413 34.932 1.00 53.31 118 MET A N 1
ATOM 925 C CA . MET A 1 118 ? -5.072 -7.630 34.440 1.00 53.31 118 MET A CA 1
ATOM 926 C C . MET A 1 118 ? -3.745 -8.412 34.391 1.00 53.31 118 MET A C 1
ATOM 928 O O . MET A 1 118 ? -2.956 -8.220 33.468 1.00 53.31 118 MET A O 1
ATOM 932 N N . LYS A 1 119 ? -3.502 -9.345 35.327 1.00 56.12 119 LYS A N 1
ATOM 933 C CA . LYS A 1 119 ? -2.268 -10.159 35.356 1.00 56.12 119 LYS A CA 1
ATOM 934 C C . LYS A 1 119 ? -2.233 -11.260 34.290 1.00 56.12 119 LYS A C 1
ATOM 936 O O . LYS A 1 119 ? -1.177 -11.486 33.708 1.00 56.12 119 LYS A O 1
ATOM 941 N N . PHE A 1 120 ? -3.363 -11.913 34.008 1.00 55.81 120 PHE A N 1
ATOM 942 C CA . PHE A 1 120 ? -3.424 -12.987 33.010 1.00 55.81 120 PHE A CA 1
ATOM 943 C C . PHE A 1 120 ? -3.231 -12.446 31.588 1.00 55.81 120 PHE A C 1
ATOM 945 O O . PHE A 1 120 ? -2.436 -12.989 30.826 1.00 55.81 120 PHE A O 1
ATOM 952 N N . TYR A 1 121 ? -3.875 -11.328 31.245 1.00 52.16 121 TYR A N 1
ATOM 953 C CA . TYR A 1 121 ? -3.800 -10.782 29.886 1.00 52.16 121 TYR A CA 1
ATOM 954 C C . TYR A 1 121 ? -2.504 -10.026 29.594 1.00 52.16 121 TYR A C 1
ATOM 956 O O . TYR A 1 121 ? -2.020 -10.090 28.466 1.00 52.16 121 TYR A O 1
ATOM 964 N N . THR A 1 122 ? -1.895 -9.375 30.594 1.00 57.78 122 THR A N 1
ATOM 965 C CA . THR A 1 122 ? -0.582 -8.732 30.401 1.00 57.78 122 THR A CA 1
ATOM 966 C C . THR A 1 122 ? 0.475 -9.762 29.998 1.00 57.78 122 THR A C 1
ATOM 968 O O . THR A 1 122 ? 1.272 -9.491 29.109 1.00 57.78 122 THR A O 1
ATOM 971 N N . LEU A 1 123 ? 0.446 -10.966 30.580 1.00 56.00 123 LEU A N 1
ATOM 972 C CA . LEU A 1 123 ? 1.375 -12.044 30.229 1.00 56.00 123 LEU A CA 1
ATOM 973 C C . LEU A 1 123 ? 1.083 -12.641 28.842 1.00 56.00 123 LEU A C 1
ATOM 975 O O . LEU A 1 123 ? 2.018 -12.870 28.078 1.00 56.00 123 LEU A O 1
ATOM 979 N N . VAL A 1 124 ? -0.193 -12.826 28.479 1.00 58.00 124 VAL A N 1
ATOM 980 C CA . VAL A 1 124 ? -0.589 -13.338 27.150 1.00 58.00 124 VAL A CA 1
ATOM 981 C C . V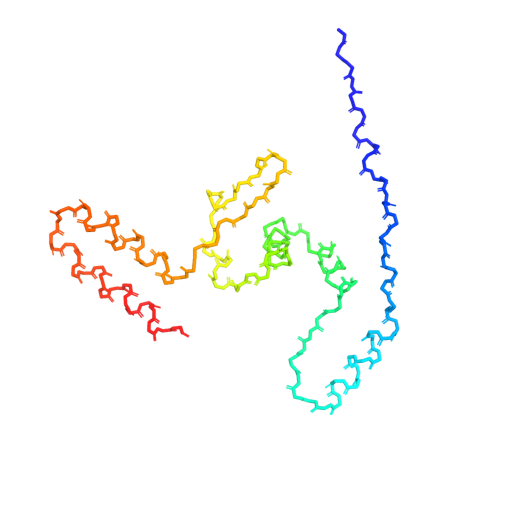AL A 1 124 ? -0.206 -12.360 26.032 1.00 58.00 124 VAL A C 1
ATOM 983 O O . VAL A 1 124 ? 0.370 -12.770 25.026 1.00 58.00 124 VAL A O 1
ATOM 986 N N . PHE A 1 125 ? -0.443 -11.057 26.215 1.00 53.44 125 PHE A N 1
ATOM 987 C CA . PHE A 1 125 ? -0.070 -10.042 25.223 1.00 53.44 125 PHE A CA 1
ATOM 988 C C . PHE A 1 125 ? 1.436 -9.747 25.194 1.00 53.44 125 PHE A C 1
ATOM 990 O O . PHE A 1 125 ? 1.984 -9.543 24.112 1.00 53.44 125 PHE A O 1
ATOM 997 N N . ALA A 1 126 ? 2.129 -9.765 26.339 1.00 54.62 126 ALA A N 1
ATOM 998 C CA . ALA A 1 126 ? 3.588 -9.649 26.366 1.00 54.62 126 ALA A CA 1
ATOM 999 C C . ALA A 1 126 ? 4.261 -10.837 25.660 1.00 54.62 126 ALA A C 1
ATOM 1001 O O . ALA A 1 126 ? 5.238 -10.639 24.945 1.00 54.62 126 ALA A O 1
ATOM 1002 N N . SER A 1 127 ? 3.705 -12.048 25.787 1.00 51.41 127 SER A N 1
ATOM 1003 C CA . SER A 1 127 ? 4.206 -13.224 25.070 1.00 51.41 127 SER A CA 1
ATOM 1004 C C . SER A 1 127 ? 3.980 -13.133 23.557 1.00 51.41 127 SER A C 1
ATOM 1006 O O . SER A 1 127 ? 4.832 -13.590 22.802 1.00 51.41 127 SER A O 1
ATOM 1008 N N . ALA A 1 128 ? 2.879 -12.520 23.107 1.00 47.19 128 ALA A N 1
ATOM 1009 C CA . ALA A 1 128 ? 2.611 -12.298 21.683 1.00 47.19 128 ALA A CA 1
ATOM 1010 C C . ALA A 1 128 ? 3.515 -11.214 21.064 1.00 47.19 128 ALA A C 1
ATOM 1012 O O . ALA A 1 128 ? 3.837 -11.288 19.884 1.00 47.19 128 ALA A O 1
ATOM 1013 N N . LEU A 1 129 ? 3.956 -10.229 21.857 1.00 47.91 129 LEU A N 1
ATOM 1014 C CA . LEU A 1 129 ? 4.902 -9.192 21.425 1.00 47.91 129 LEU A CA 1
ATOM 1015 C C . LEU A 1 129 ? 6.371 -9.647 21.435 1.00 47.91 129 LEU A C 1
ATOM 1017 O O . LEU A 1 129 ? 7.193 -9.006 20.790 1.00 47.91 129 LEU A O 1
ATOM 1021 N N . LEU A 1 130 ? 6.716 -10.715 22.163 1.00 48.09 130 LEU A N 1
ATOM 1022 C CA . LEU A 1 130 ? 8.089 -11.239 22.232 1.00 48.09 130 LEU A CA 1
ATOM 1023 C C . LEU A 1 130 ? 8.424 -12.240 21.110 1.00 48.09 130 LEU A C 1
ATOM 1025 O O . LEU A 1 130 ? 9.576 -12.647 20.989 1.00 48.09 130 LEU A O 1
ATOM 1029 N N . GLN A 1 131 ? 7.427 -12.667 20.328 1.00 47.00 131 GLN A N 1
ATOM 1030 C CA . GLN A 1 131 ? 7.567 -13.663 19.254 1.00 47.00 131 GLN A CA 1
ATOM 1031 C C . GLN A 1 131 ? 7.595 -13.055 17.838 1.00 47.00 131 GLN A C 1
ATOM 1033 O O . GLN A 1 131 ? 7.577 -13.797 16.858 1.00 47.00 131 GLN A O 1
ATOM 1038 N N . SER A 1 132 ? 7.653 -11.726 17.724 1.00 42.81 132 SER A N 1
ATOM 1039 C CA . SER A 1 132 ? 7.742 -10.965 16.467 1.00 42.81 132 SER A CA 1
ATOM 1040 C C . SER A 1 132 ? 8.995 -10.108 16.434 1.00 42.81 132 SER A C 1
ATOM 1042 O O . SER A 1 132 ? 9.660 -10.080 15.378 1.00 42.81 132 SER A O 1
#

Radius of gyration: 22.2 Å; chains: 1; bounding box: 64×30×59 Å

InterPro domains:
  IPR016423 Resolvase, Rsv [PIRSF004576] (5-126)

Sequence (132 aa):
MSGLISYSELQQSAPLPVAIDYPAALALRQMALIQGKLPKYLLAPEVSALHHYVPDLHRRMLLATLWNTYICINEALALTLSDFSLVPPYPFVQLATLKQRAKKVIQAFADHKNPRSMKFYTLVFASALLQS

pLDDT: mean 72.57, std 16.08, range [35.94, 90.81]

Organism: NCBI:txid869687

Secondary structure (DSSP, 8-state):
------GGG----PPPSS---HHHHHHHHHHHHHH--SPP---HHHHHHHHHH---HHHHHHHHHHHHH---HHHHHT--GGGEE--TT--EE----HHHHHHHHHHHHHHS--HHHHHHHHHHHHHHHS--